Protein AF-A0A1G5T4N0-F1 (afdb_monomer_lite)

Structure (mmCIF, N/CA/C/O backbone):
data_AF-A0A1G5T4N0-F1
#
_entry.id   AF-A0A1G5T4N0-F1
#
loop_
_atom_site.group_PDB
_atom_site.id
_atom_site.type_symbol
_atom_site.label_atom_id
_atom_site.label_alt_id
_atom_site.label_comp_id
_atom_site.label_asym_id
_atom_site.label_entity_id
_atom_site.label_seq_id
_atom_site.pdbx_PDB_ins_code
_atom_site.Cartn_x
_atom_site.Cartn_y
_atom_site.Cartn_z
_atom_site.occupancy
_atom_site.B_iso_or_equiv
_atom_site.auth_seq_id
_atom_site.auth_comp_id
_atom_site.auth_asym_id
_atom_site.auth_atom_id
_atom_site.pdbx_PDB_model_num
ATOM 1 N N . MET A 1 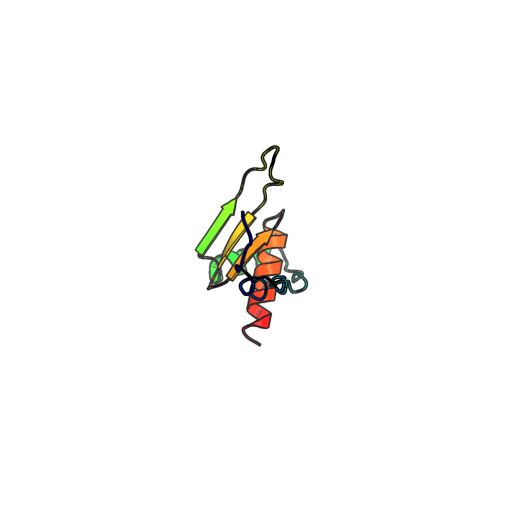1 ? 33.292 25.761 32.305 1.00 35.22 1 MET A N 1
ATOM 2 C CA . MET A 1 1 ? 32.666 26.509 31.196 1.00 35.22 1 MET A CA 1
ATOM 3 C C . MET A 1 1 ? 32.601 25.562 30.010 1.00 35.22 1 MET A C 1
ATOM 5 O O . MET A 1 1 ? 33.556 24.828 29.798 1.00 35.22 1 MET A O 1
ATOM 9 N N . MET A 1 2 ? 31.421 25.469 29.400 1.00 39.25 2 MET A N 1
ATOM 10 C CA . MET A 1 2 ? 31.047 24.551 28.316 1.00 39.25 2 MET A CA 1
ATOM 11 C C . MET A 1 2 ? 31.761 24.909 27.008 1.00 39.25 2 MET A C 1
ATOM 13 O O . MET A 1 2 ? 32.067 26.078 26.831 1.00 39.25 2 MET A O 1
ATOM 17 N N . GLU A 1 3 ? 31.966 23.921 26.127 1.00 40.38 3 GLU A N 1
ATOM 18 C CA . GLU A 1 3 ? 31.711 23.948 24.665 1.00 40.38 3 GLU A CA 1
ATOM 19 C C . GLU A 1 3 ? 32.333 22.681 24.032 1.00 40.38 3 GLU A C 1
ATOM 21 O O . GLU A 1 3 ? 33.541 22.484 24.041 1.00 40.38 3 GLU A O 1
ATOM 26 N N . ASN A 1 4 ? 31.535 21.640 23.773 1.00 47.84 4 ASN A N 1
ATOM 27 C CA . ASN A 1 4 ? 30.810 21.382 22.516 1.00 47.84 4 ASN A CA 1
ATOM 28 C C . ASN A 1 4 ? 31.730 21.064 21.324 1.00 47.84 4 ASN A C 1
ATOM 30 O O . ASN A 1 4 ? 32.011 21.909 20.486 1.00 47.84 4 ASN A O 1
ATOM 34 N N . GLY A 1 5 ? 32.128 19.792 21.221 1.00 45.25 5 GLY A N 1
ATOM 35 C CA . GLY A 1 5 ? 32.816 19.215 20.060 1.00 45.25 5 GLY A CA 1
ATOM 36 C C . GLY A 1 5 ? 32.024 18.083 19.397 1.00 45.25 5 GLY A C 1
ATOM 37 O O . GLY A 1 5 ? 32.614 17.125 18.913 1.00 45.25 5 GLY A O 1
ATOM 38 N N . ALA A 1 6 ? 30.689 18.143 19.405 1.00 48.09 6 ALA A N 1
ATOM 39 C CA . ALA A 1 6 ? 29.824 17.190 18.699 1.00 48.09 6 ALA A CA 1
ATOM 40 C C . ALA A 1 6 ? 29.584 17.653 17.250 1.00 48.09 6 ALA A C 1
ATOM 42 O O . ALA A 1 6 ? 28.458 17.888 16.825 1.00 48.09 6 ALA A O 1
ATOM 43 N N . GLY A 1 7 ? 30.664 17.846 16.495 1.00 50.69 7 GLY A N 1
ATOM 44 C CA . GLY A 1 7 ? 30.631 18.432 15.155 1.00 50.69 7 GLY A CA 1
ATOM 45 C C . GLY A 1 7 ? 30.936 17.435 14.044 1.00 50.69 7 GLY A C 1
ATOM 46 O O . GLY A 1 7 ? 31.851 17.704 13.278 1.00 50.69 7 GLY A O 1
ATOM 47 N N . ARG A 1 8 ? 30.242 16.284 13.957 1.00 53.81 8 ARG A N 1
ATOM 48 C CA . ARG A 1 8 ? 30.245 15.441 12.734 1.00 53.81 8 ARG A CA 1
ATOM 49 C C . ARG A 1 8 ? 29.186 14.321 12.701 1.00 53.81 8 ARG A C 1
ATOM 51 O O . ARG A 1 8 ? 29.517 13.180 12.405 1.00 53.81 8 ARG A O 1
ATOM 58 N N . TRP A 1 9 ? 27.916 14.615 12.986 1.00 50.81 9 TRP A N 1
ATOM 59 C CA . TRP A 1 9 ? 26.823 13.623 12.849 1.00 50.81 9 TRP A CA 1
ATOM 60 C C . TRP A 1 9 ? 25.627 14.126 12.024 1.00 50.81 9 TRP A C 1
ATOM 62 O O . TRP A 1 9 ? 24.554 13.541 12.063 1.00 50.81 9 TRP A O 1
ATOM 72 N N . THR A 1 10 ? 25.792 15.204 11.257 1.00 48.22 10 THR A N 1
ATOM 73 C CA . THR A 1 10 ? 24.691 15.885 10.550 1.00 48.22 10 THR A CA 1
ATOM 74 C C . THR A 1 10 ? 24.576 15.563 9.054 1.00 48.22 10 THR A C 1
ATOM 76 O O . THR A 1 10 ? 23.790 16.206 8.374 1.00 48.22 10 THR A O 1
ATOM 79 N N . ASN A 1 11 ? 25.302 14.569 8.523 1.00 48.25 11 ASN A N 1
ATOM 80 C CA . ASN A 1 11 ? 25.274 14.250 7.081 1.00 48.25 11 ASN A CA 1
ATOM 81 C C . ASN A 1 11 ? 24.431 13.009 6.693 1.00 48.25 11 ASN A C 1
ATOM 83 O O . ASN A 1 11 ? 24.132 12.828 5.526 1.00 48.25 11 ASN A O 1
ATOM 87 N N . TRP A 1 12 ? 23.951 12.189 7.638 1.00 49.53 12 TRP A N 1
ATOM 88 C CA . TRP A 1 12 ? 23.056 11.053 7.308 1.00 49.53 12 TRP A CA 1
ATOM 89 C C . TRP A 1 12 ? 21.575 11.450 7.190 1.00 49.53 12 TRP A C 1
ATOM 91 O O . TRP A 1 12 ? 20.754 10.674 6.710 1.00 49.53 12 TRP A O 1
ATOM 101 N N . MET A 1 13 ? 21.235 12.663 7.633 1.00 42.09 13 MET A N 1
ATOM 102 C CA . MET A 1 13 ? 19.911 13.282 7.507 1.00 42.09 13 MET A CA 1
ATOM 103 C C . MET A 1 13 ? 19.764 14.079 6.203 1.00 42.09 13 MET A C 1
ATOM 105 O O . MET A 1 13 ? 18.850 14.891 6.089 1.00 42.09 13 MET A O 1
ATOM 109 N N . GLU A 1 14 ? 20.629 13.856 5.208 1.00 46.06 14 GLU A N 1
ATOM 110 C CA . GLU A 1 14 ? 20.315 14.231 3.829 1.00 46.06 14 GLU A CA 1
ATOM 111 C C . GLU A 1 14 ? 19.213 13.293 3.322 1.00 46.06 14 GLU A C 1
ATOM 113 O O . GLU A 1 14 ? 19.449 12.285 2.673 1.00 46.06 14 GLU A O 1
ATOM 118 N N . THR A 1 15 ? 17.988 13.617 3.735 1.00 50.06 15 THR A N 1
ATOM 119 C CA . THR A 1 15 ? 16.793 13.585 2.899 1.00 50.06 15 THR A CA 1
ATOM 120 C C . THR A 1 15 ? 16.678 12.342 2.017 1.00 50.06 15 THR A C 1
ATOM 122 O O . THR A 1 15 ? 16.648 12.428 0.791 1.00 50.06 15 THR A O 1
ATOM 125 N N . TRP A 1 16 ? 16.518 11.176 2.647 1.00 43.16 16 TRP A N 1
ATOM 126 C CA . TRP A 1 16 ? 15.817 10.052 2.027 1.00 43.16 16 TRP A CA 1
ATOM 127 C C . TRP A 1 16 ? 14.346 10.452 1.850 1.00 43.16 16 TRP A C 1
ATOM 129 O O . TRP A 1 16 ? 13.462 9.972 2.559 1.00 43.16 16 TRP A O 1
ATOM 139 N N . THR A 1 17 ? 14.067 11.393 0.945 1.00 49.06 17 THR A N 1
ATOM 140 C CA . THR A 1 17 ? 12.725 11.512 0.385 1.00 49.06 17 THR A CA 1
ATOM 141 C C . THR A 1 17 ? 12.512 10.201 -0.340 1.00 49.06 17 THR A C 1
ATOM 143 O O . THR A 1 17 ? 13.106 9.983 -1.392 1.00 49.06 17 THR A O 1
ATOM 146 N N . GLU A 1 18 ? 11.755 9.295 0.279 1.00 58.44 18 GLU A N 1
ATOM 147 C CA . GLU A 1 18 ? 11.351 8.044 -0.346 1.00 58.44 18 GLU A CA 1
ATOM 148 C C . GLU A 1 18 ? 10.862 8.370 -1.758 1.00 58.44 18 GLU A C 1
ATOM 150 O O . GLU A 1 18 ? 9.893 9.119 -1.919 1.00 58.44 18 GLU A O 1
ATOM 155 N N . HIS A 1 19 ? 11.585 7.875 -2.769 1.00 64.88 19 HIS A N 1
ATOM 156 C CA . HIS A 1 19 ? 11.192 8.043 -4.160 1.00 64.88 19 HIS A CA 1
ATOM 157 C C . HIS A 1 19 ? 9.806 7.425 -4.300 1.00 64.88 19 HIS A C 1
ATOM 159 O O . HIS A 1 19 ? 9.615 6.220 -4.116 1.00 64.88 19 HIS A O 1
ATOM 165 N N . ARG A 1 20 ? 8.816 8.294 -4.494 1.00 67.62 20 ARG A N 1
ATOM 166 C CA . ARG A 1 20 ? 7.416 7.913 -4.574 1.00 67.62 20 ARG A CA 1
ATOM 167 C C . ARG A 1 20 ? 7.030 7.981 -6.046 1.00 67.62 20 ARG A C 1
ATOM 169 O O . ARG A 1 20 ? 6.774 9.089 -6.525 1.00 67.62 20 ARG A O 1
ATOM 176 N N . PRO A 1 21 ? 7.001 6.848 -6.768 1.00 73.38 21 PRO A N 1
ATOM 177 C CA . PRO A 1 21 ? 6.550 6.854 -8.148 1.00 73.38 21 PRO A CA 1
ATOM 178 C C . PRO A 1 21 ? 5.121 7.380 -8.249 1.00 73.38 21 PRO A C 1
ATOM 180 O O . PRO A 1 21 ? 4.339 7.327 -7.290 1.00 73.38 21 PRO A O 1
ATOM 183 N N . ALA A 1 22 ? 4.779 7.878 -9.437 1.00 78.44 22 ALA A N 1
ATOM 184 C CA . ALA A 1 22 ? 3.395 8.184 -9.756 1.00 78.44 22 ALA A CA 1
ATOM 185 C C . ALA A 1 22 ? 2.554 6.906 -9.556 1.00 78.44 22 ALA A C 1
ATOM 187 O O . ALA A 1 22 ? 2.934 5.859 -10.087 1.00 78.44 22 ALA A O 1
ATOM 188 N N . PRO A 1 23 ? 1.453 6.956 -8.780 1.00 78.69 23 PRO A N 1
ATOM 189 C CA . PRO A 1 23 ? 0.593 5.796 -8.593 1.00 78.69 23 PRO A CA 1
ATOM 190 C C . PRO A 1 23 ? 0.107 5.276 -9.946 1.00 78.69 23 PRO A C 1
ATOM 192 O O . PRO A 1 23 ? -0.270 6.070 -10.810 1.00 78.69 23 PRO A O 1
ATOM 195 N N . LEU A 1 24 ? 0.102 3.955 -10.123 1.00 82.50 24 LEU A N 1
ATOM 196 C CA . LEU A 1 24 ? -0.517 3.347 -11.299 1.00 82.50 24 LEU A CA 1
ATOM 197 C C . LEU A 1 24 ? -2.038 3.504 -11.227 1.00 82.50 24 LEU A C 1
ATOM 199 O O . LEU A 1 24 ? -2.617 3.435 -10.148 1.00 82.50 24 LEU A O 1
ATOM 203 N N . ASP A 1 25 ? -2.693 3.680 -12.367 1.00 86.06 25 ASP A N 1
ATOM 204 C CA . ASP A 1 25 ? -4.156 3.710 -12.440 1.00 86.06 25 ASP A CA 1
ATOM 205 C C . ASP A 1 25 ? -4.673 2.287 -12.695 1.00 86.06 25 ASP A C 1
ATOM 207 O O . ASP A 1 25 ? -4.883 1.881 -13.834 1.00 86.06 25 ASP A O 1
ATOM 211 N N . LEU A 1 26 ? -4.762 1.491 -11.625 1.00 86.62 26 LEU A N 1
ATOM 212 C CA . LEU A 1 26 ? -5.253 0.111 -11.679 1.00 86.62 26 LEU A CA 1
ATOM 213 C C . LEU A 1 26 ? -6.780 0.073 -11.556 1.00 86.62 26 LEU A C 1
ATOM 215 O O . LEU A 1 26 ? -7.366 0.795 -10.741 1.00 86.62 26 LEU A O 1
ATOM 219 N N . SER A 1 27 ? -7.421 -0.818 -12.313 1.00 90.81 27 SER A N 1
ATOM 220 C CA . SER A 1 27 ? -8.847 -1.117 -12.156 1.00 90.81 27 SER A CA 1
ATOM 221 C C . SER A 1 27 ? -9.134 -1.876 -10.854 1.00 90.81 27 SER A C 1
ATOM 223 O O . SER A 1 27 ? -8.249 -2.477 -10.248 1.00 90.81 27 SER A O 1
ATOM 225 N N . ASP A 1 28 ? -10.397 -1.902 -10.423 1.00 88.69 28 ASP A N 1
ATOM 226 C CA . ASP A 1 28 ? -10.790 -2.583 -9.179 1.00 88.69 28 ASP A CA 1
ATOM 227 C C . ASP A 1 28 ? -10.462 -4.079 -9.170 1.00 88.69 28 ASP A C 1
ATOM 229 O O . ASP A 1 28 ? -10.058 -4.614 -8.138 1.00 88.69 28 ASP A O 1
ATOM 233 N N . SER A 1 29 ? -10.594 -4.753 -10.315 1.00 91.25 29 SER A N 1
ATOM 234 C CA . SER A 1 29 ? -10.202 -6.156 -10.458 1.00 91.25 29 SER A CA 1
ATOM 235 C C . SER A 1 29 ? -8.693 -6.343 -10.345 1.00 91.25 29 SER A C 1
ATOM 237 O O . SER A 1 29 ? -8.256 -7.247 -9.642 1.00 91.25 29 SER A O 1
ATOM 239 N N . GLU A 1 30 ? -7.903 -5.471 -1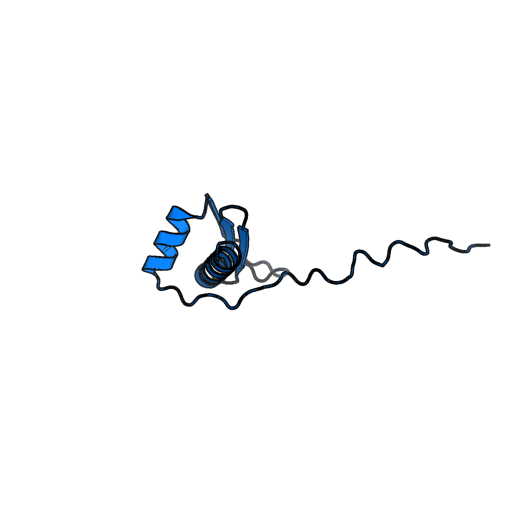0.976 1.00 90.19 30 GLU A N 1
ATOM 240 C CA . GLU A 1 30 ? -6.436 -5.529 -10.908 1.00 90.19 30 GLU A CA 1
ATOM 241 C C . GLU A 1 30 ? -5.927 -5.222 -9.500 1.00 90.19 30 GLU A C 1
ATOM 243 O O . GLU A 1 30 ? -4.958 -5.818 -9.053 1.00 90.19 30 GLU A O 1
ATOM 248 N N . ILE A 1 31 ? -6.600 -4.336 -8.763 1.00 90.44 31 ILE A N 1
ATOM 249 C C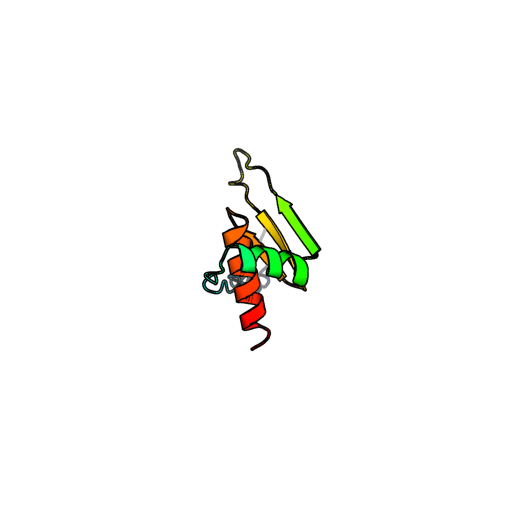A . ILE A 1 31 ? -6.273 -4.052 -7.362 1.00 90.44 31 ILE A CA 1
ATOM 250 C C . ILE A 1 31 ? -6.443 -5.304 -6.498 1.00 90.44 31 ILE A C 1
ATOM 252 O O . ILE A 1 31 ? -5.590 -5.584 -5.658 1.00 90.44 31 ILE A O 1
ATOM 256 N N . LEU A 1 32 ? -7.546 -6.039 -6.670 1.00 90.44 32 LEU A N 1
ATOM 257 C CA . LEU A 1 32 ? -7.816 -7.250 -5.890 1.00 90.44 32 LEU A CA 1
ATOM 258 C C . LEU A 1 32 ? -6.871 -8.394 -6.260 1.00 90.44 32 LEU A C 1
ATOM 260 O O . LEU A 1 32 ? -6.404 -9.095 -5.366 1.00 90.44 32 LEU A O 1
ATOM 264 N N . ASP A 1 33 ? -6.589 -8.553 -7.551 1.00 91.19 33 ASP A N 1
ATOM 265 C CA . ASP A 1 33 ? -5.631 -9.530 -8.065 1.00 91.19 33 ASP A CA 1
ATOM 266 C C . ASP A 1 33 ? -4.223 -9.250 -7.521 1.00 91.19 33 ASP A C 1
ATOM 268 O O . ASP A 1 33 ? -3.624 -10.102 -6.869 1.00 91.19 33 ASP A O 1
ATOM 272 N N . TRP A 1 34 ? -3.766 -7.999 -7.627 1.00 89.12 34 TRP A N 1
ATOM 273 C CA . TRP A 1 34 ? -2.455 -7.578 -7.139 1.00 89.12 34 TRP A CA 1
ATOM 274 C C . TRP A 1 34 ? -2.309 -7.742 -5.621 1.00 89.12 34 TRP A C 1
ATOM 276 O O . TRP A 1 34 ? -1.274 -8.193 -5.137 1.00 89.12 34 TRP A O 1
ATOM 286 N N . LEU A 1 35 ? -3.357 -7.419 -4.854 1.00 89.38 35 LEU A N 1
ATOM 287 C CA . LEU A 1 35 ? -3.381 -7.666 -3.410 1.00 89.38 35 LEU A CA 1
ATOM 288 C C . LEU A 1 35 ? -3.275 -9.156 -3.073 1.00 89.38 35 LEU A C 1
ATOM 290 O O . LEU A 1 35 ? -2.639 -9.494 -2.081 1.00 89.38 35 LEU A O 1
ATOM 294 N N . GLY A 1 36 ? -3.920 -10.027 -3.849 1.00 88.69 36 GLY A N 1
ATOM 295 C CA . GLY A 1 36 ? -3.889 -11.471 -3.623 1.00 88.69 36 GLY A CA 1
ATOM 296 C C . GLY A 1 36 ? -2.572 -12.125 -4.035 1.00 88.69 36 GLY A C 1
ATOM 297 O O . GLY A 1 36 ? -2.175 -13.111 -3.419 1.00 88.69 36 GLY A O 1
ATOM 298 N N . GLU A 1 37 ? -1.909 -11.585 -5.057 1.00 90.75 37 GLU A N 1
ATOM 299 C CA . GLU A 1 37 ? -0.665 -12.134 -5.599 1.00 90.75 37 GLU A CA 1
ATOM 300 C C . GLU A 1 37 ? 0.577 -11.628 -4.857 1.00 90.75 37 GLU A C 1
ATOM 302 O O . GLU A 1 37 ? 1.458 -12.426 -4.551 1.00 90.75 37 GLU A O 1
ATOM 307 N N . TYR A 1 38 ? 0.636 -10.331 -4.533 1.00 88.31 38 TYR A N 1
ATOM 308 C CA . TYR A 1 38 ? 1.864 -9.686 -4.049 1.00 88.31 38 TYR A CA 1
ATOM 309 C C . TYR A 1 38 ? 1.824 -9.241 -2.588 1.00 88.31 38 TYR A C 1
ATOM 311 O O . TYR A 1 38 ? 2.866 -8.863 -2.049 1.00 88.31 38 TYR A O 1
ATOM 319 N N . CYS A 1 39 ? 0.651 -9.204 -1.942 1.00 90.00 39 CYS A N 1
ATOM 320 C CA . CYS A 1 39 ? 0.527 -8.654 -0.593 1.00 90.00 39 CYS A CA 1
ATOM 321 C C . CYS A 1 39 ? 0.180 -9.691 0.468 1.00 90.00 39 CYS A C 1
ATOM 323 O O . CYS A 1 39 ? -0.913 -10.249 0.492 1.00 90.00 39 CYS A O 1
ATOM 325 N N . ASP A 1 40 ? 1.068 -9.829 1.450 1.00 88.94 40 ASP A N 1
ATOM 326 C CA . ASP A 1 40 ? 0.832 -10.661 2.628 1.00 88.94 40 ASP A CA 1
ATOM 327 C C . ASP A 1 40 ? -0.173 -10.025 3.594 1.00 88.94 40 ASP A C 1
ATOM 329 O O . ASP A 1 40 ? -0.933 -10.717 4.278 1.00 88.94 40 ASP A O 1
ATOM 333 N N . GLN A 1 41 ? -0.149 -8.690 3.717 1.00 89.69 41 GLN A N 1
ATOM 334 C CA . GLN A 1 41 ? -0.944 -8.000 4.728 1.00 89.69 41 GLN A CA 1
ATOM 335 C C . GLN A 1 41 ? -1.401 -6.600 4.312 1.00 89.69 41 GLN A C 1
ATOM 337 O O . GLN A 1 41 ? -0.619 -5.742 3.906 1.00 89.69 41 GLN A O 1
ATOM 342 N N . ALA A 1 42 ? -2.683 -6.325 4.564 1.00 89.06 42 ALA A N 1
ATOM 343 C CA . ALA A 1 42 ? -3.269 -4.992 4.505 1.00 89.06 42 ALA A CA 1
ATOM 344 C C . ALA A 1 42 ? -3.772 -4.570 5.893 1.00 89.06 42 ALA A C 1
ATOM 346 O O . ALA A 1 42 ? -4.713 -5.148 6.435 1.00 89.06 42 ALA A O 1
ATOM 347 N N . ILE A 1 43 ? -3.156 -3.539 6.475 1.00 90.62 43 ILE A N 1
ATOM 348 C CA . ILE A 1 43 ? -3.549 -2.986 7.774 1.00 90.62 43 ILE A CA 1
ATOM 349 C C . ILE A 1 43 ? -4.343 -1.701 7.565 1.00 90.62 43 ILE A C 1
ATOM 351 O O . ILE A 1 43 ? -3.823 -0.704 7.058 1.00 90.62 43 ILE A O 1
ATOM 355 N N . TYR A 1 44 ? -5.586 -1.688 8.041 1.00 90.56 44 TYR A N 1
ATOM 356 C CA . TYR A 1 44 ? -6.345 -0.453 8.186 1.00 90.56 44 TYR A CA 1
ATOM 357 C C . TYR A 1 44 ? -5.962 0.266 9.484 1.00 90.56 44 TYR A C 1
ATOM 359 O O . TYR A 1 44 ? -6.170 -0.235 10.589 1.00 90.56 44 TYR A O 1
ATOM 367 N N . ASN A 1 45 ? -5.434 1.477 9.347 1.00 87.31 45 ASN A N 1
ATOM 368 C CA . ASN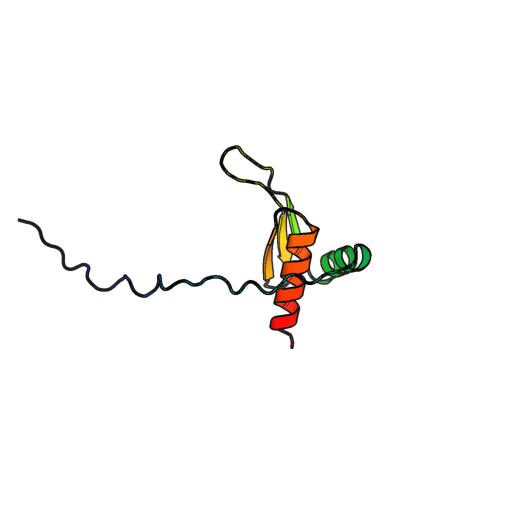 A 1 45 ? -5.135 2.372 10.452 1.00 87.31 45 ASN A CA 1
ATOM 369 C C . ASN A 1 45 ? -6.313 3.323 10.633 1.00 87.31 45 ASN A C 1
ATOM 371 O O . ASN A 1 45 ? -6.537 4.229 9.823 1.00 87.31 45 ASN A O 1
ATOM 375 N N . ARG A 1 46 ? -7.062 3.125 11.719 1.00 87.81 46 ARG A N 1
ATOM 376 C CA . ARG A 1 46 ? -8.165 4.016 12.077 1.00 87.81 46 ARG A CA 1
ATOM 377 C C . ARG A 1 46 ? -7.631 5.451 12.254 1.00 87.81 46 ARG A C 1
ATOM 379 O O . ARG A 1 46 ? -6.637 5.633 12.959 1.00 87.81 46 ARG A O 1
ATOM 386 N N . PRO A 1 47 ? -8.286 6.465 11.662 1.00 87.81 47 PRO A N 1
ATOM 387 C CA . PRO A 1 47 ? -7.919 7.856 11.889 1.00 87.81 47 PRO A CA 1
ATOM 388 C C . PRO A 1 47 ? -8.089 8.233 13.362 1.00 87.81 47 PRO A C 1
ATOM 390 O O . PRO A 1 47 ? -9.055 7.842 14.020 1.00 87.81 47 PRO A O 1
ATOM 393 N N . THR A 1 48 ? -7.150 9.017 13.873 1.00 85.75 48 THR A N 1
ATOM 394 C CA . THR A 1 48 ? -7.203 9.616 15.209 1.00 85.75 48 THR A CA 1
ATOM 395 C C . THR A 1 48 ? -7.053 11.132 15.075 1.00 85.75 48 THR A C 1
ATOM 397 O O . THR A 1 48 ? -6.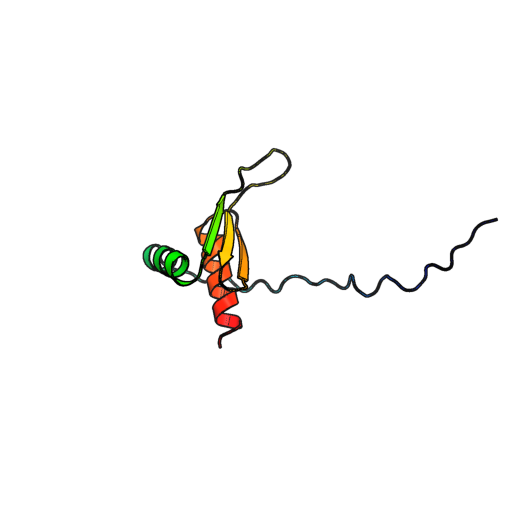607 11.609 14.032 1.00 85.75 48 THR A O 1
ATOM 400 N N . PRO A 1 49 ? -7.363 11.931 16.110 1.00 87.44 49 PRO A N 1
ATOM 401 C CA . PRO A 1 49 ? -7.190 13.386 16.043 1.00 87.44 49 PRO A CA 1
ATOM 402 C C . PRO A 1 49 ? -5.763 13.844 15.693 1.00 87.44 49 PRO A C 1
ATOM 404 O O . PRO A 1 49 ? -5.573 14.977 15.270 1.00 87.44 49 PRO A O 1
ATOM 407 N N . GLN A 1 50 ? -4.762 12.977 15.879 1.00 84.00 50 GLN A N 1
ATOM 408 C CA . GLN A 1 50 ? -3.353 13.257 15.590 1.00 84.00 50 GLN A CA 1
ATOM 409 C C . GLN A 1 50 ? -2.884 12.677 14.242 1.00 84.00 50 GLN A C 1
ATOM 411 O O . GLN A 1 50 ? -1.825 13.064 13.757 1.00 84.00 50 GLN A O 1
ATOM 416 N N . TYR A 1 51 ? -3.643 11.759 13.626 1.00 77.62 51 TYR A N 1
ATOM 417 C CA . TYR A 1 51 ? -3.231 11.033 12.420 1.00 77.62 51 TYR A CA 1
ATOM 418 C C . TYR A 1 51 ? -4.409 10.790 11.468 1.00 77.62 51 TYR A C 1
ATOM 420 O O . TYR A 1 51 ? -5.404 10.178 11.847 1.00 77.62 51 TYR A O 1
ATOM 428 N N . GLY A 1 52 ? -4.252 11.159 10.190 1.00 79.56 52 GLY A N 1
ATOM 429 C CA . GLY A 1 52 ? -5.295 11.065 9.150 1.00 79.56 52 GLY A CA 1
ATOM 430 C C . GLY A 1 52 ? -5.770 9.654 8.758 1.00 79.56 52 GLY A C 1
ATOM 431 O O . GLY A 1 52 ? -6.556 9.525 7.827 1.00 79.56 52 GLY A O 1
ATOM 432 N N . GLY A 1 53 ? -5.330 8.603 9.457 1.00 87.00 53 GLY A N 1
ATOM 433 C CA . GLY A 1 53 ? -5.681 7.212 9.160 1.00 87.00 53 GLY A CA 1
ATOM 434 C C . GLY A 1 53 ? -5.139 6.721 7.815 1.00 87.00 53 GLY A C 1
ATOM 435 O O . GLY A 1 53 ? -4.201 7.300 7.261 1.00 87.00 53 GLY A O 1
ATOM 436 N N . GLY A 1 54 ? -5.708 5.618 7.327 1.00 91.75 54 GLY A N 1
ATOM 437 C CA . GLY A 1 54 ? -5.460 5.080 5.989 1.00 91.75 54 GLY A CA 1
ATOM 438 C C . GLY A 1 54 ? -5.090 3.602 5.989 1.00 91.75 54 GLY A C 1
ATOM 439 O O . GLY A 1 54 ? -5.261 2.899 6.982 1.00 91.75 54 GLY A O 1
ATOM 440 N N . PHE A 1 55 ? -4.560 3.130 4.871 1.00 91.31 55 PHE A N 1
ATOM 441 C CA . PHE A 1 55 ? -4.122 1.754 4.686 1.00 91.31 55 PHE A CA 1
ATOM 442 C C . PHE A 1 55 ? -2.603 1.693 4.633 1.00 91.31 55 PHE A C 1
ATOM 444 O O . PHE A 1 55 ? -1.975 2.491 3.937 1.00 91.31 55 PHE A O 1
ATOM 451 N N . THR A 1 56 ? -2.029 0.746 5.367 1.00 91.81 56 THR A N 1
ATOM 452 C CA . THR A 1 56 ? -0.633 0.340 5.213 1.00 91.81 56 THR A CA 1
ATOM 453 C C . THR A 1 56 ? -0.624 -1.049 4.605 1.00 91.81 56 THR A C 1
ATOM 455 O O . THR A 1 56 ? -1.211 -1.965 5.180 1.00 91.81 56 THR A O 1
ATOM 458 N N . LEU A 1 57 ? 0.034 -1.197 3.464 1.00 91.88 57 LEU A N 1
ATOM 459 C CA . LEU A 1 57 ? 0.226 -2.480 2.809 1.00 91.88 57 LEU A CA 1
ATOM 460 C C . LEU A 1 57 ? 1.643 -2.975 3.046 1.00 91.88 57 LEU A C 1
ATOM 462 O O . LEU A 1 57 ? 2.597 -2.190 3.027 1.00 91.88 57 LEU A O 1
ATOM 466 N N . TYR A 1 58 ? 1.737 -4.275 3.270 1.00 91.12 58 TYR A N 1
ATOM 467 C CA . TYR A 1 58 ? 2.966 -5.041 3.311 1.00 91.12 58 TYR A CA 1
ATOM 468 C C . TYR A 1 58 ? 2.862 -6.070 2.194 1.00 91.12 58 TYR A C 1
ATOM 470 O O . TYR A 1 58 ? 2.037 -6.982 2.256 1.00 91.12 58 TYR A O 1
ATOM 478 N N . CYS A 1 59 ? 3.651 -5.836 1.159 1.00 89.25 59 CYS A N 1
ATOM 479 C CA . CYS A 1 59 ? 3.767 -6.659 -0.033 1.00 89.25 59 CYS A CA 1
ATOM 480 C C . CYS A 1 59 ? 5.239 -7.060 -0.196 1.00 89.25 59 CYS A C 1
ATOM 482 O O . CYS A 1 59 ? 6.066 -6.527 0.549 1.00 89.25 59 CYS A O 1
ATOM 484 N N . ASP A 1 60 ? 5.565 -7.970 -1.119 1.00 82.19 60 ASP A N 1
ATOM 485 C CA . ASP A 1 60 ? 6.922 -8.513 -1.329 1.00 82.19 60 ASP A CA 1
ATOM 486 C C . ASP A 1 60 ? 8.012 -7.429 -1.263 1.00 82.19 60 ASP A C 1
ATOM 488 O O . ASP A 1 60 ? 8.223 -6.664 -2.203 1.00 82.19 60 ASP A O 1
ATOM 492 N N . GLU A 1 61 ? 8.657 -7.315 -0.097 1.00 82.19 61 GLU A N 1
ATOM 493 C CA . GLU A 1 61 ? 9.668 -6.302 0.255 1.00 82.19 61 GLU A CA 1
ATOM 494 C C . GLU A 1 61 ? 9.229 -4.822 0.120 1.00 82.19 61 GLU A C 1
ATOM 496 O O . GLU A 1 61 ? 10.006 -3.900 0.386 1.00 82.19 61 GLU A O 1
ATOM 501 N N . ILE A 1 62 ? 7.962 -4.562 -0.212 1.00 85.06 62 ILE A N 1
ATOM 502 C CA . ILE A 1 62 ? 7.397 -3.235 -0.444 1.00 85.06 62 ILE A CA 1
ATOM 503 C C . ILE A 1 62 ? 6.397 -2.897 0.655 1.00 85.06 62 ILE A C 1
ATOM 505 O O . ILE A 1 62 ? 5.333 -3.498 0.802 1.00 85.06 62 ILE A O 1
ATOM 509 N N . LYS A 1 63 ? 6.704 -1.827 1.390 1.00 89.38 63 LYS A N 1
ATOM 510 C CA . LYS A 1 63 ? 5.770 -1.197 2.320 1.00 89.38 63 LYS A CA 1
ATOM 511 C C . LYS A 1 63 ? 5.228 0.093 1.720 1.00 89.38 63 LYS A C 1
ATOM 513 O O . LYS A 1 63 ? 5.992 0.998 1.374 1.00 89.38 63 LYS A O 1
ATOM 518 N N . THR A 1 64 ? 3.908 0.222 1.654 1.00 89.12 64 THR A N 1
ATOM 519 C CA . THR A 1 64 ? 3.258 1.469 1.233 1.00 89.12 64 THR A CA 1
ATOM 520 C C . THR A 1 64 ? 2.191 1.913 2.208 1.00 89.12 64 THR A C 1
ATOM 522 O O . THR A 1 64 ? 1.620 1.126 2.960 1.00 89.12 64 THR A O 1
ATOM 525 N N . LYS A 1 65 ? 1.928 3.220 2.204 1.00 88.88 65 LYS A N 1
ATOM 526 C CA . LYS A 1 65 ? 0.835 3.828 2.952 1.00 88.88 65 LYS A CA 1
ATOM 527 C C . LYS A 1 65 ? 0.041 4.754 2.040 1.00 88.88 65 LYS A C 1
ATOM 529 O O . LYS A 1 65 ? 0.622 5.586 1.344 1.00 88.88 65 LYS A O 1
ATOM 534 N N . GLY A 1 66 ? -1.279 4.642 2.097 1.00 88.31 66 GLY A N 1
ATOM 535 C CA . GLY A 1 66 ? -2.210 5.499 1.370 1.00 88.31 66 GLY A CA 1
ATOM 536 C C . GLY A 1 66 ? -3.400 5.918 2.239 1.00 88.31 66 GLY A C 1
ATOM 537 O O . GLY A 1 66 ? -3.719 5.224 3.206 1.00 88.31 66 GLY A O 1
ATOM 538 N N . PRO A 1 67 ? -4.071 7.039 1.926 1.00 88.69 67 PRO A N 1
ATOM 539 C CA . PRO A 1 67 ? -5.347 7.398 2.552 1.00 88.69 67 PRO A CA 1
ATOM 540 C C . PRO A 1 67 ? -6.427 6.346 2.272 1.00 88.69 67 PRO A C 1
ATOM 542 O O . PRO A 1 67 ? -7.237 6.028 3.141 1.00 88.69 67 PRO A O 1
ATOM 545 N N . THR A 1 68 ? -6.405 5.774 1.068 1.00 89.12 68 THR A N 1
ATOM 546 C CA . THR A 1 68 ? -7.303 4.706 0.623 1.00 89.12 68 THR A CA 1
ATOM 547 C C . THR A 1 68 ? -6.532 3.434 0.273 1.00 89.12 68 THR A C 1
ATOM 549 O O . THR A 1 68 ? -5.327 3.475 0.015 1.00 89.12 68 THR A O 1
ATOM 552 N N . LEU A 1 69 ? -7.235 2.294 0.253 1.00 87.94 69 LEU A N 1
ATOM 553 C CA . LEU A 1 69 ? -6.661 1.017 -0.179 1.00 87.94 69 LEU A CA 1
ATOM 554 C C . LEU A 1 69 ? -6.147 1.117 -1.619 1.00 87.94 69 LEU A C 1
ATOM 556 O O . LEU A 1 69 ? -5.010 0.741 -1.878 1.00 87.94 69 LEU A O 1
ATOM 560 N N . ARG A 1 70 ? -6.948 1.709 -2.518 1.00 90.88 70 ARG A N 1
ATOM 561 C CA . ARG A 1 70 ? -6.574 1.949 -3.918 1.00 90.88 70 ARG A CA 1
ATOM 562 C C . ARG A 1 70 ? -5.250 2.698 -4.016 1.00 90.88 70 ARG A C 1
ATOM 564 O O . ARG A 1 70 ? -4.323 2.194 -4.626 1.00 90.88 70 ARG A O 1
ATOM 571 N N . GLU A 1 71 ? -5.117 3.851 -3.365 1.00 89.19 71 GLU A N 1
ATOM 572 C CA . GLU A 1 71 ? -3.870 4.627 -3.430 1.00 89.19 71 GLU A CA 1
ATOM 573 C C . GLU A 1 71 ? -2.660 3.873 -2.871 1.00 89.19 71 GLU A C 1
ATOM 575 O O . GLU A 1 71 ? -1.552 4.025 -3.385 1.00 89.19 71 GLU A O 1
ATOM 580 N N . ALA A 1 72 ? -2.853 3.071 -1.820 1.00 91.06 72 ALA A N 1
ATOM 581 C CA . ALA A 1 72 ? -1.779 2.264 -1.258 1.00 91.06 72 ALA A CA 1
ATOM 582 C C . ALA A 1 72 ? -1.333 1.155 -2.231 1.00 91.06 72 ALA A C 1
ATOM 584 O O . ALA A 1 72 ? -0.127 0.960 -2.396 1.00 91.06 72 ALA A O 1
ATOM 585 N N . VAL A 1 73 ? -2.283 0.485 -2.899 1.00 91.50 73 VAL A N 1
ATOM 586 C CA . VAL A 1 73 ? -2.033 -0.573 -3.896 1.00 91.50 73 VAL A CA 1
ATOM 587 C C . VAL A 1 73 ? -1.401 -0.004 -5.157 1.00 91.50 73 VAL A C 1
ATOM 589 O O . VAL A 1 73 ? -0.337 -0.448 -5.563 1.00 91.50 73 VAL A O 1
ATOM 592 N N . CYS A 1 74 ? -1.999 1.037 -5.732 1.00 90.56 74 CYS A N 1
ATOM 593 C CA . CYS A 1 74 ? -1.497 1.730 -6.913 1.00 90.56 74 CYS A CA 1
ATOM 594 C C . CYS A 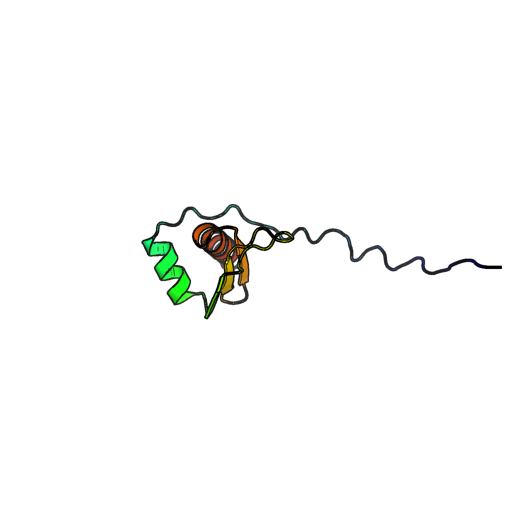1 74 ? -0.054 2.213 -6.730 1.00 90.56 74 CYS A C 1
ATOM 596 O O . CYS A 1 74 ? 0.751 2.146 -7.659 1.00 90.56 74 CYS A O 1
ATOM 598 N N . LEU A 1 75 ? 0.290 2.683 -5.526 1.00 90.69 75 LEU A N 1
ATOM 599 C CA . LEU A 1 75 ? 1.660 3.055 -5.194 1.00 90.69 75 LEU A CA 1
ATOM 600 C C . LEU A 1 75 ? 2.583 1.839 -5.072 1.00 90.69 75 LEU A C 1
ATOM 602 O O . LEU A 1 75 ? 3.739 1.907 -5.478 1.00 90.69 75 LEU A O 1
ATOM 606 N N . ALA A 1 76 ? 2.103 0.751 -4.478 1.00 90.12 76 ALA A N 1
ATOM 607 C CA . ALA A 1 76 ? 2.907 -0.443 -4.264 1.00 90.12 76 ALA A CA 1
ATOM 608 C C . ALA A 1 76 ? 3.205 -1.157 -5.587 1.00 90.12 76 ALA A C 1
ATOM 610 O O . ALA A 1 76 ? 4.360 -1.471 -5.853 1.00 90.12 76 ALA A O 1
ATOM 611 N N . ALA A 1 77 ? 2.208 -1.272 -6.463 1.00 89.75 77 ALA A N 1
ATOM 612 C CA . ALA A 1 77 ? 2.373 -1.759 -7.825 1.00 89.75 77 ALA A CA 1
ATOM 613 C C . ALA A 1 77 ? 3.328 -0.871 -8.641 1.00 89.75 77 ALA A C 1
ATOM 615 O O . ALA A 1 77 ? 4.173 -1.382 -9.372 1.00 89.75 77 ALA A O 1
ATOM 616 N N . ALA A 1 78 ? 3.259 0.458 -8.479 1.00 88.69 78 ALA A N 1
ATOM 617 C CA . ALA A 1 78 ? 4.199 1.375 -9.124 1.00 88.69 78 ALA A CA 1
ATOM 618 C C . ALA A 1 78 ? 5.648 1.134 -8.667 1.00 88.69 78 ALA A C 1
ATOM 620 O O . ALA A 1 78 ? 6.540 1.024 -9.505 1.00 88.69 78 ALA A O 1
ATOM 621 N N . LYS A 1 79 ? 5.873 0.991 -7.353 1.00 87.19 79 LYS A N 1
ATOM 622 C CA . LYS A 1 79 ? 7.195 0.663 -6.793 1.00 87.19 79 LYS A CA 1
ATOM 623 C C . LYS A 1 79 ? 7.694 -0.699 -7.275 1.00 87.19 79 LYS A C 1
ATOM 625 O O . LYS A 1 79 ? 8.855 -0.824 -7.642 1.00 87.19 79 LYS A O 1
ATOM 630 N N . TRP A 1 80 ? 6.820 -1.704 -7.310 1.00 86.75 80 TRP A N 1
ATOM 631 C CA . TRP A 1 80 ? 7.165 -3.039 -7.795 1.00 86.75 80 TRP A CA 1
ATOM 632 C C . TRP A 1 80 ? 7.589 -3.006 -9.268 1.00 86.75 80 TRP A C 1
ATOM 634 O O . TRP A 1 80 ? 8.603 -3.597 -9.631 1.00 86.75 80 TRP A O 1
ATOM 644 N N . ASN A 1 81 ? 6.874 -2.246 -10.101 1.00 85.38 81 ASN A N 1
ATOM 645 C CA . ASN A 1 81 ? 7.204 -2.059 -11.513 1.00 85.38 81 ASN A CA 1
ATOM 646 C C . ASN A 1 81 ? 8.540 -1.320 -11.719 1.00 85.38 81 ASN A C 1
ATOM 648 O O . ASN A 1 81 ? 9.265 -1.640 -12.649 1.00 85.38 81 ASN A O 1
ATOM 652 N N . GLU A 1 82 ? 8.901 -0.356 -10.864 1.00 83.06 82 GLU A N 1
ATOM 653 C CA . GLU A 1 82 ? 10.221 0.297 -10.938 1.00 83.06 82 GLU A CA 1
ATOM 654 C C . GLU A 1 82 ? 11.381 -0.650 -10.596 1.00 83.06 82 GLU A C 1
ATOM 656 O O . GLU A 1 82 ? 12.462 -0.503 -11.158 1.00 83.06 82 GLU A O 1
ATOM 661 N N . VAL A 1 83 ? 11.173 -1.607 -9.686 1.00 81.94 83 VAL A N 1
ATOM 662 C CA . VAL A 1 83 ? 12.217 -2.560 -9.263 1.00 81.94 83 VAL A CA 1
ATOM 663 C C . VAL A 1 83 ? 12.390 -3.710 -10.260 1.00 81.94 83 VAL A C 1
ATOM 665 O O . VAL A 1 83 ? 13.497 -4.216 -10.422 1.00 81.94 83 VAL A O 1
ATOM 668 N N . ASN A 1 84 ? 11.315 -4.126 -10.933 1.00 79.19 84 ASN A N 1
ATOM 669 C CA . ASN A 1 84 ? 11.295 -5.313 -11.797 1.00 79.19 84 ASN A CA 1
ATOM 670 C C . ASN A 1 84 ? 11.409 -5.005 -13.304 1.00 79.19 84 ASN A C 1
ATOM 672 O O . ASN A 1 84 ? 11.152 -5.883 -14.130 1.00 79.19 84 ASN A O 1
ATOM 676 N N . LYS A 1 85 ? 11.782 -3.777 -13.675 1.00 62.06 85 LYS A N 1
ATOM 677 C CA . LYS A 1 85 ? 11.905 -3.322 -15.067 1.00 62.06 85 LYS A CA 1
ATOM 678 C C . LYS A 1 85 ? 13.345 -2.989 -15.434 1.00 62.06 85 LYS A C 1
ATOM 680 O O . LYS A 1 85 ? 13.734 -3.337 -16.572 1.00 62.06 85 LYS A O 1
#

pLDDT: mean 78.15, std 17.22, range [35.22, 91.88]

Sequence (85 aa):
MMENGAGRWTNWMETWTEHRPAPLDLSDSEILDWLGEYCDQAIYNRPTPQYGGGFTLYCDEIKTKGPTLREAVCLAAAKWNEVNK

Radius of gyration: 18.09 Å; chains: 1; bounding box: 44×39×46 Å

Foldseek 3Di:
DDDDDPPPDPPVPPDPPPPFDDFAPDDPVRLVVQCVPFFPDKDWFDDDPVGLTFIWTDGDVDIFTDNYSSRRSSRRVRVVVVVVD

Secondary structure (DSSP, 8-state):
-------S--STTS------PPPP---HHHHHHHHHHHEEEEEEE--BTTB--EEEEEETTEEEEESSHHHHHHHHHHHHHHH--